Protein AF-A0A1C8ZSC0-F1 (afdb_monomer)

Mean predicted aligned error: 4.04 Å

Solvent-accessible surface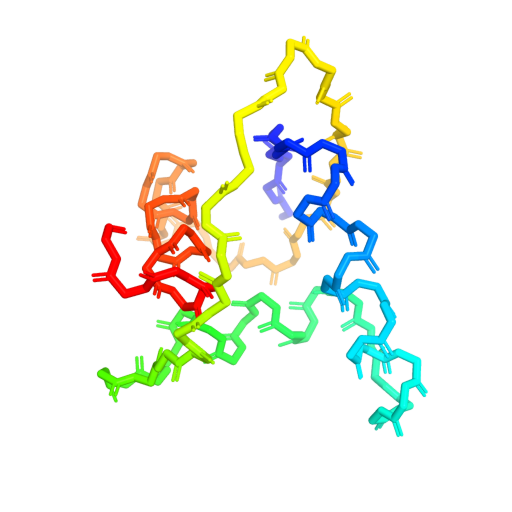 area (backbone atoms only — not comparable to full-atom values): 4572 Å² total; per-residue (Å²): 110,42,80,41,74,42,45,39,69,58,49,54,52,49,45,52,53,15,59,76,70,74,48,50,61,44,55,52,52,51,49,54,73,70,53,81,92,62,56,67,64,41,86,82,82,89,69,95,50,70,38,80,46,75,28,81,51,71,90,86,62,53,68,65,57,53,50,49,43,51,41,23,30,45,39,65,88

Secondary structure (DSSP, 8-state):
-EEEEEEHHHHHHHHHHHHHHT--HHHHHHHHHHSSS----PPP---S-EEEEEE---TTS-HHHHHHHHHHHHH--

pLDDT: mean 88.42, std 6.63, range [66.69, 95.44]

Radius of gyration: 11.44 Å; Cα contacts (8 Å, |Δi|>4): 98; chains: 1; bounding box: 24×27×28 Å

Nearest PDB structures (foldseek):
  4hv0-assembly4_D  TM=5.853E-01  e=1.810E-01  Betalipothrixvirus pozzuoliense
  4hv0-assembly3_C  TM=4.484E-01  e=1.054E-01  Betalipothrixvirus pozzuoliense
  4hv0-assembly1_A  TM=5.316E-01  e=2.371E-01  Betalipothrixvirus pozzuoliense
  4hv0-assembly2_B  TM=4.601E-01  e=3.106E-01  Betalipothrixvi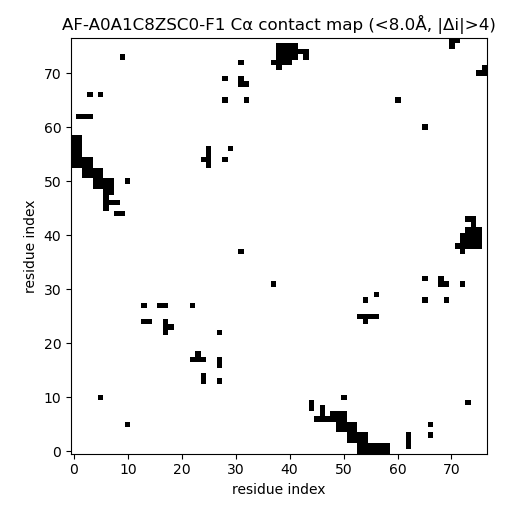rus pozzuoliense

Sequence (77 aa):
MVKIKIVREWYEILRRIAQNRKISISEIIIEIMTKEEECLNLPFVSSTSFKEINVSINNKYSKAEIEDKIRYFLFCR

Structure (mmCIF, N/CA/C/O backbone):
data_AF-A0A1C8ZSC0-F1
#
_entry.id   AF-A0A1C8ZSC0-F1
#
loop_
_atom_site.group_PDB
_atom_site.id
_atom_site.type_symbol
_atom_site.label_atom_id
_atom_site.label_alt_id
_atom_site.label_comp_id
_atom_site.label_asym_id
_atom_site.label_entity_id
_atom_site.label_seq_id
_atom_site.pdbx_PDB_ins_code
_atom_site.Cartn_x
_atom_site.Cartn_y
_atom_site.Cartn_z
_atom_site.occupancy
_atom_site.B_iso_or_equiv
_atom_site.auth_seq_id
_atom_site.auth_comp_id
_atom_site.auth_asym_id
_atom_site.auth_atom_id
_atom_site.pdbx_PDB_model_num
ATOM 1 N N . MET A 1 1 ? -1.350 17.067 5.761 1.00 71.31 1 MET A N 1
ATOM 2 C CA . MET A 1 1 ? -1.826 16.201 4.659 1.00 71.31 1 MET A CA 1
ATOM 3 C C . MET A 1 1 ? -0.795 16.245 3.553 1.00 71.31 1 MET A C 1
ATOM 5 O O . MET A 1 1 ? -0.404 17.335 3.152 1.00 71.31 1 MET A O 1
ATOM 9 N N . VAL A 1 2 ? -0.352 15.084 3.084 1.00 82.25 2 VAL A N 1
ATOM 10 C CA . VAL A 1 2 ? 0.635 14.951 2.010 1.00 82.25 2 VAL A CA 1
ATOM 11 C C . VAL A 1 2 ? -0.072 14.417 0.772 1.00 82.25 2 VAL A C 1
ATOM 13 O O . VAL A 1 2 ? -0.808 13.433 0.843 1.00 82.25 2 VAL A O 1
ATOM 16 N N . LYS A 1 3 ? 0.143 15.071 -0.370 1.00 86.62 3 LYS A N 1
ATOM 17 C CA . LYS A 1 3 ? -0.374 14.614 -1.662 1.00 86.62 3 LYS A CA 1
ATOM 18 C C . LYS A 1 3 ? 0.670 13.735 -2.343 1.00 86.62 3 LYS A C 1
ATOM 20 O O . LYS A 1 3 ? 1.769 14.220 -2.642 1.00 86.62 3 LYS A O 1
ATOM 25 N N . ILE A 1 4 ? 0.324 12.474 -2.585 1.00 88.44 4 ILE A N 1
ATOM 26 C CA . ILE A 1 4 ? 1.189 11.504 -3.266 1.00 88.44 4 ILE A CA 1
ATOM 27 C C . ILE A 1 4 ? 0.543 11.022 -4.564 1.00 88.44 4 ILE A C 1
ATOM 29 O O . ILE A 1 4 ? -0.683 11.015 -4.700 1.00 88.44 4 ILE A O 1
ATOM 33 N N . LYS A 1 5 ? 1.388 10.636 -5.519 1.00 90.00 5 LYS A N 1
ATOM 34 C CA . LYS A 1 5 ? 0.998 9.945 -6.747 1.00 90.00 5 LYS A CA 1
ATOM 35 C C . LYS A 1 5 ? 1.417 8.495 -6.587 1.00 90.00 5 LYS A C 1
ATOM 37 O O . LYS A 1 5 ? 2.578 8.247 -6.311 1.00 90.00 5 LYS A O 1
ATOM 42 N N . ILE A 1 6 ? 0.483 7.571 -6.747 1.00 90.38 6 ILE A N 1
ATOM 43 C CA . ILE A 1 6 ? 0.780 6.137 -6.748 1.00 90.38 6 ILE A CA 1
ATOM 44 C C . ILE A 1 6 ? 0.231 5.509 -8.017 1.00 90.38 6 ILE A C 1
ATOM 46 O O . ILE A 1 6 ? -0.710 6.037 -8.613 1.00 90.38 6 ILE A O 1
ATOM 50 N N . VAL A 1 7 ? 0.807 4.388 -8.437 1.00 92.31 7 VAL A N 1
ATOM 51 C CA . VAL A 1 7 ? 0.286 3.615 -9.566 1.00 92.31 7 VAL A CA 1
ATOM 52 C C . VAL A 1 7 ? -1.186 3.270 -9.318 1.00 92.31 7 VAL A C 1
ATOM 54 O O . VAL A 1 7 ? -1.572 2.866 -8.218 1.00 92.31 7 VAL A O 1
ATOM 57 N N . ARG A 1 8 ? -2.033 3.461 -10.334 1.00 92.62 8 ARG A N 1
ATOM 58 C CA . ARG A 1 8 ? -3.488 3.304 -10.210 1.00 92.62 8 ARG A CA 1
ATOM 59 C C . ARG A 1 8 ? -3.879 1.890 -9.775 1.00 92.62 8 ARG A C 1
ATOM 61 O O . ARG A 1 8 ? -4.749 1.735 -8.927 1.00 92.62 8 ARG A O 1
ATOM 68 N N . GLU A 1 9 ? -3.207 0.873 -10.288 1.00 92.31 9 GLU A N 1
ATOM 69 C CA . GLU A 1 9 ? -3.456 -0.521 -9.934 1.00 92.31 9 GLU A CA 1
ATOM 70 C C . GLU A 1 9 ? -3.097 -0.791 -8.469 1.00 92.31 9 GLU A C 1
ATOM 72 O O . GLU A 1 9 ? -3.845 -1.465 -7.765 1.00 92.31 9 GLU A O 1
ATOM 77 N N . TRP A 1 10 ? -2.014 -0.187 -7.969 1.00 93.44 10 TRP A N 1
ATOM 78 C CA . TRP A 1 10 ? -1.631 -0.277 -6.559 1.00 93.44 10 TRP A CA 1
ATOM 79 C C . TRP A 1 10 ? -2.689 0.394 -5.681 1.00 93.44 10 TRP A C 1
ATOM 81 O O . TRP A 1 10 ? -3.100 -0.169 -4.669 1.00 93.44 10 TRP A O 1
ATOM 91 N N . TYR A 1 11 ? -3.200 1.555 -6.108 1.00 93.94 11 TYR A N 1
ATOM 92 C CA . TYR A 1 11 ? -4.319 2.220 -5.442 1.00 93.94 11 TYR A CA 1
ATOM 93 C C . TYR A 1 11 ? -5.565 1.333 -5.376 1.00 93.94 11 TYR A C 1
ATOM 95 O O . TYR A 1 11 ? -6.174 1.247 -4.314 1.00 93.94 11 TYR A O 1
ATOM 103 N N . GLU A 1 12 ? -5.951 0.661 -6.463 1.00 93.56 12 GLU A N 1
ATOM 104 C CA . GLU A 1 12 ? -7.128 -0.217 -6.453 1.00 93.56 12 GLU A CA 1
ATOM 105 C C . GLU A 1 12 ? -6.936 -1.428 -5.526 1.00 93.56 12 GLU A C 1
ATOM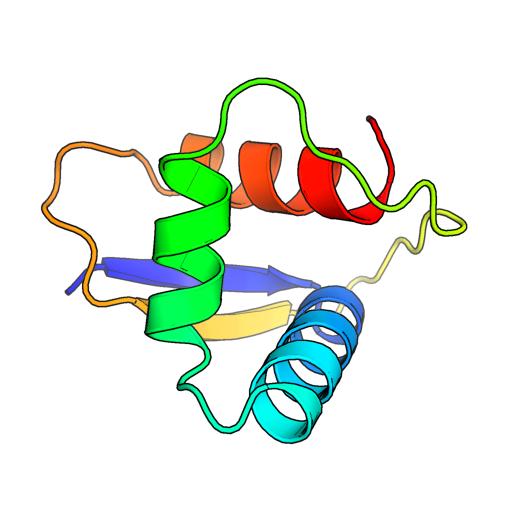 107 O O . GLU A 1 12 ? -7.875 -1.809 -4.823 1.00 93.56 12 GLU A O 1
ATOM 112 N N . ILE A 1 13 ? -5.720 -1.988 -5.448 1.00 93.88 13 ILE A N 1
ATOM 113 C CA . ILE A 1 13 ? -5.394 -3.048 -4.479 1.00 93.88 13 ILE A CA 1
ATOM 114 C C . ILE A 1 13 ? -5.563 -2.519 -3.050 1.00 93.88 13 ILE A C 1
ATOM 116 O O . ILE A 1 13 ? -6.327 -3.089 -2.268 1.00 93.88 13 ILE A O 1
ATOM 120 N N . LEU A 1 14 ? -4.913 -1.398 -2.719 1.00 94.00 14 LEU A N 1
ATOM 121 C CA . LEU A 1 14 ? -5.007 -0.775 -1.395 1.00 94.00 14 LEU A CA 1
ATOM 122 C C . LEU A 1 14 ? -6.452 -0.402 -1.045 1.00 94.00 14 LEU A C 1
ATOM 124 O O . LEU A 1 14 ? -6.894 -0.620 0.080 1.00 94.00 14 LEU A O 1
ATOM 128 N N . ARG A 1 15 ? -7.218 0.107 -2.015 1.00 94.69 15 ARG A N 1
ATOM 129 C CA . ARG A 1 15 ? -8.632 0.458 -1.856 1.00 94.69 15 ARG A CA 1
ATOM 130 C C . ARG A 1 15 ? -9.476 -0.767 -1.532 1.00 94.69 15 ARG A C 1
ATOM 132 O O . ARG A 1 15 ? -10.339 -0.685 -0.662 1.00 94.69 15 ARG A O 1
ATOM 139 N N . ARG A 1 16 ? -9.225 -1.901 -2.186 1.00 94.94 16 ARG A N 1
ATOM 140 C CA . ARG A 1 16 ? -9.940 -3.152 -1.909 1.00 94.94 16 ARG A CA 1
ATOM 141 C C . ARG A 1 16 ? -9.598 -3.707 -0.526 1.00 94.94 16 ARG A C 1
ATOM 143 O O . ARG A 1 16 ? -10.495 -4.159 0.181 1.00 94.94 16 ARG A O 1
ATOM 150 N N . ILE A 1 17 ? -8.335 -3.610 -0.104 1.00 93.69 17 ILE A N 1
ATOM 151 C CA . ILE A 1 17 ? -7.914 -3.971 1.261 1.00 93.69 17 ILE A CA 1
ATOM 152 C C . ILE A 1 17 ? -8.608 -3.066 2.289 1.00 93.69 17 ILE A C 1
ATOM 154 O O . ILE A 1 17 ? -9.188 -3.571 3.249 1.00 93.69 17 ILE A O 1
ATOM 158 N N . ALA A 1 18 ? -8.610 -1.751 2.055 1.00 94.06 18 ALA A N 1
ATOM 159 C CA . ALA A 1 18 ? -9.269 -0.765 2.909 1.00 94.06 18 ALA A CA 1
ATOM 160 C C . ALA A 1 18 ? -10.772 -1.063 3.061 1.00 94.06 18 ALA A C 1
ATOM 162 O O . ALA A 1 18 ? -11.290 -1.104 4.175 1.00 94.06 18 ALA A O 1
ATOM 163 N N . GLN A 1 19 ? -11.456 -1.369 1.951 1.00 95.38 19 GLN A N 1
ATOM 164 C CA . GLN A 1 19 ? -12.870 -1.760 1.943 1.00 95.38 19 GLN A CA 1
ATOM 165 C C . GLN A 1 19 ? -13.129 -3.037 2.748 1.00 95.38 19 GLN A C 1
ATOM 167 O O . GLN A 1 19 ? -14.042 -3.056 3.572 1.00 95.38 19 GLN A O 1
ATOM 172 N N . ASN A 1 20 ? -12.311 -4.076 2.557 1.00 95.44 20 ASN A N 1
ATOM 173 C CA . ASN A 1 20 ? -12.448 -5.336 3.290 1.00 95.44 20 ASN A CA 1
ATOM 174 C C . ASN A 1 20 ? -12.244 -5.149 4.801 1.00 95.44 20 ASN A C 1
ATOM 176 O O . ASN A 1 20 ? -12.923 -5.791 5.599 1.00 95.44 20 ASN A O 1
ATOM 180 N N . ARG A 1 21 ? -11.331 -4.252 5.190 1.00 93.88 21 ARG A N 1
ATOM 181 C CA . ARG A 1 21 ? -11.040 -3.914 6.591 1.00 93.88 21 ARG A CA 1
ATOM 182 C C . ARG A 1 21 ? -11.949 -2.818 7.164 1.00 93.88 21 ARG A C 1
ATOM 184 O O . ARG A 1 21 ? -11.862 -2.543 8.353 1.00 93.88 21 ARG A O 1
ATOM 191 N N . LYS A 1 22 ? -12.833 -2.222 6.352 1.00 94.69 22 LYS A N 1
ATOM 192 C CA . LYS A 1 22 ? -13.712 -1.088 6.709 1.00 94.69 22 LYS A CA 1
ATOM 193 C C . LYS A 1 22 ? -12.9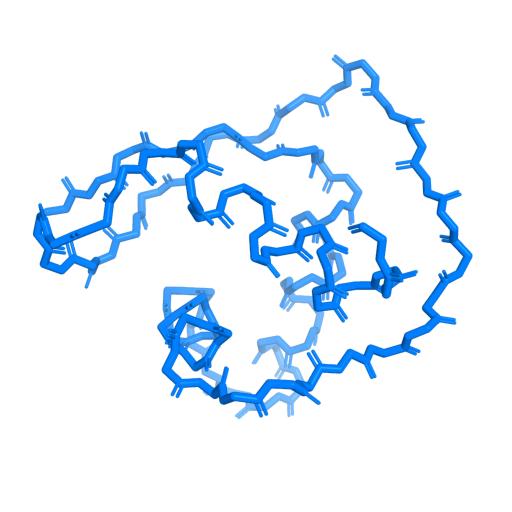60 0.127 7.276 1.00 94.69 22 LYS A C 1
ATOM 195 O O . LYS A 1 22 ? -13.483 0.824 8.140 1.00 94.69 22 LYS A O 1
ATOM 200 N N . ILE A 1 23 ? -11.764 0.393 6.762 1.00 93.56 23 ILE A N 1
ATOM 201 C CA . ILE A 1 23 ? -10.947 1.561 7.121 1.00 93.56 23 ILE A CA 1
ATOM 202 C C . ILE A 1 23 ? -10.683 2.430 5.893 1.00 93.56 23 ILE A C 1
ATOM 204 O O . ILE A 1 23 ? -10.946 2.035 4.754 1.00 93.56 23 ILE A O 1
ATOM 208 N N . SER A 1 24 ? -10.189 3.645 6.109 1.00 91.94 24 SER A N 1
ATOM 209 C CA . SER A 1 24 ? -9.841 4.554 5.021 1.00 91.94 24 SER A CA 1
ATOM 210 C C . SER A 1 24 ? -8.528 4.157 4.329 1.00 91.94 24 SER A C 1
ATOM 212 O O . SER A 1 24 ? -7.665 3.484 4.892 1.00 91.94 24 SER A O 1
ATOM 214 N N . ILE A 1 25 ? -8.337 4.631 3.092 1.00 90.12 25 ILE A N 1
ATOM 215 C CA . ILE A 1 25 ? -7.064 4.456 2.368 1.00 90.12 25 ILE A CA 1
ATOM 216 C C . ILE A 1 25 ? -5.895 5.082 3.144 1.00 90.12 25 ILE A C 1
ATOM 218 O O . ILE A 1 25 ? -4.795 4.542 3.156 1.00 90.12 25 ILE A O 1
ATOM 222 N N . SER A 1 26 ? -6.145 6.212 3.813 1.00 89.50 26 SER A N 1
ATOM 223 C CA . SER A 1 26 ? -5.145 6.912 4.613 1.00 89.50 26 SER A CA 1
ATOM 224 C C . SER A 1 26 ? -4.696 6.068 5.798 1.00 89.50 26 SER A C 1
ATOM 226 O O . SER A 1 26 ? -3.504 6.031 6.075 1.00 89.50 26 SER A O 1
ATOM 228 N N . GLU A 1 27 ? -5.620 5.365 6.457 1.0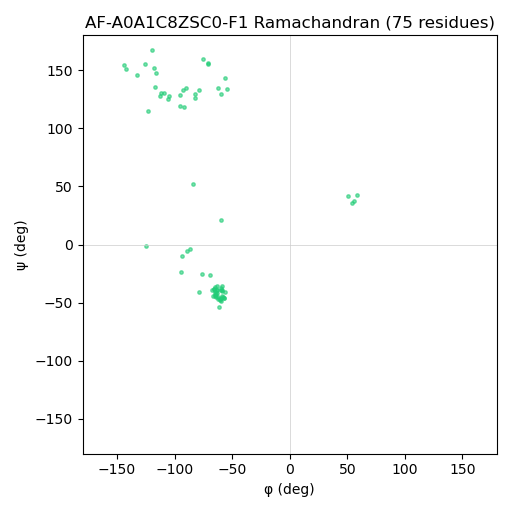0 90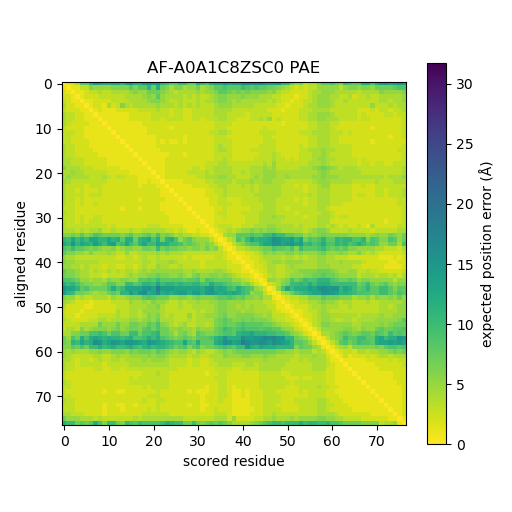.81 27 GLU A N 1
ATOM 229 C CA . GLU A 1 27 ? -5.299 4.451 7.559 1.00 90.81 27 GLU A CA 1
ATOM 230 C C . GLU A 1 27 ? -4.462 3.262 7.090 1.00 90.81 27 GLU A C 1
ATOM 232 O O . GLU A 1 27 ? -3.450 2.973 7.716 1.00 90.81 27 GLU A O 1
ATOM 237 N N . ILE A 1 28 ? -4.795 2.645 5.948 1.00 92.31 28 ILE A N 1
ATOM 238 C CA . ILE A 1 28 ? -3.961 1.579 5.365 1.00 92.31 28 ILE A CA 1
ATOM 239 C C . ILE A 1 28 ? -2.538 2.071 5.106 1.00 92.31 28 ILE A C 1
ATOM 241 O O . ILE A 1 28 ? -1.577 1.383 5.430 1.00 92.31 28 ILE A O 1
ATOM 245 N N . ILE A 1 29 ? -2.384 3.260 4.520 1.00 90.81 29 ILE A N 1
ATOM 246 C CA . ILE A 1 29 ? -1.051 3.793 4.226 1.00 90.81 29 ILE A CA 1
ATOM 247 C C . ILE A 1 29 ? -0.304 4.085 5.530 1.00 90.81 29 ILE A C 1
ATOM 249 O O . ILE A 1 29 ? 0.880 3.787 5.616 1.00 90.81 29 ILE A O 1
ATOM 253 N N . ILE A 1 30 ? -0.978 4.597 6.563 1.00 89.75 30 ILE A N 1
ATOM 254 C CA . ILE A 1 30 ? -0.371 4.766 7.890 1.00 89.75 30 ILE A CA 1
ATOM 255 C C . ILE A 1 30 ? 0.099 3.415 8.447 1.00 89.75 30 ILE A C 1
ATOM 257 O O . ILE A 1 30 ? 1.242 3.341 8.886 1.00 89.75 30 ILE A O 1
ATOM 261 N N . GLU A 1 31 ? -0.715 2.356 8.377 1.00 91.12 31 GLU A N 1
ATOM 262 C CA . GLU A 1 31 ? -0.314 1.005 8.808 1.00 91.12 31 GLU A CA 1
ATOM 263 C C . GLU A 1 31 ? 0.917 0.496 8.047 1.00 91.12 31 GLU A C 1
ATOM 265 O O . GLU A 1 31 ? 1.850 -0.024 8.652 1.00 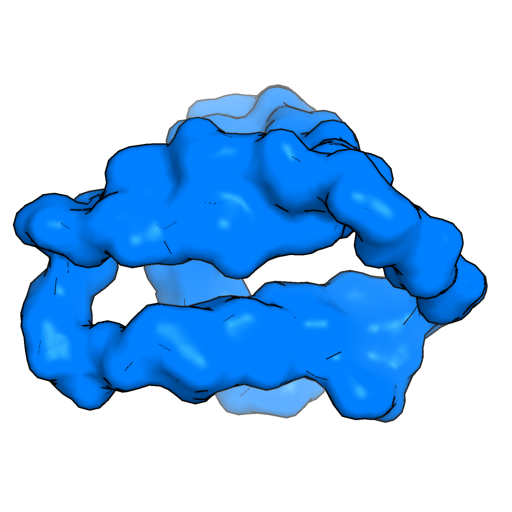91.12 31 GLU A O 1
ATOM 270 N N . ILE A 1 32 ? 0.950 0.675 6.724 1.00 91.94 32 ILE A N 1
ATOM 271 C CA . ILE A 1 32 ? 2.093 0.285 5.883 1.00 91.94 32 ILE A CA 1
ATOM 272 C C . ILE A 1 32 ? 3.369 1.024 6.312 1.00 91.94 32 ILE A C 1
ATOM 274 O O . ILE A 1 32 ? 4.456 0.447 6.308 1.00 91.94 32 ILE A O 1
ATOM 278 N N . MET A 1 33 ? 3.247 2.296 6.696 1.00 89.94 33 MET A N 1
ATOM 279 C CA . MET A 1 33 ? 4.385 3.102 7.139 1.00 89.94 33 MET A CA 1
ATOM 280 C C . MET A 1 33 ? 4.855 2.772 8.559 1.00 89.94 33 MET A C 1
ATOM 282 O O . MET A 1 33 ? 6.014 3.041 8.878 1.00 89.94 33 MET A O 1
ATOM 286 N N . THR A 1 34 ? 3.983 2.241 9.421 1.00 87.94 34 THR A N 1
ATOM 287 C CA . THR A 1 34 ? 4.314 1.931 10.821 1.00 87.94 34 THR A CA 1
ATOM 288 C C . THR A 1 34 ? 4.751 0.491 11.041 1.00 87.94 34 THR A C 1
ATOM 290 O O . THR A 1 34 ? 5.459 0.232 12.010 1.00 87.94 34 THR A O 1
ATOM 293 N N . LYS A 1 35 ? 4.356 -0.441 10.171 1.00 84.50 35 LYS A N 1
ATOM 294 C CA . LYS A 1 35 ? 4.771 -1.839 10.276 1.00 84.50 35 LYS A CA 1
ATOM 295 C C . LYS A 1 35 ? 6.192 -2.049 9.753 1.00 84.50 35 LYS A C 1
ATOM 297 O O . LYS A 1 35 ? 6.562 -1.614 8.657 1.00 84.50 35 LYS A O 1
ATOM 302 N N . GLU A 1 36 ? 6.979 -2.771 10.539 1.00 75.19 36 GLU A N 1
ATOM 303 C CA . GLU A 1 36 ? 8.261 -3.311 10.103 1.00 75.19 36 GLU A CA 1
ATOM 304 C C . GLU A 1 36 ? 8.009 -4.621 9.337 1.00 75.19 36 GLU A C 1
ATOM 306 O O . GLU A 1 36 ? 7.300 -5.501 9.815 1.00 75.19 36 GLU A O 1
ATOM 311 N N . GLU A 1 37 ? 8.544 -4.697 8.112 1.00 71.69 37 GLU A N 1
ATOM 312 C CA . GLU A 1 37 ? 8.699 -5.936 7.329 1.00 71.69 37 GLU A CA 1
ATOM 313 C C . GLU A 1 37 ? 7.415 -6.746 7.023 1.00 71.69 37 GLU A C 1
ATOM 315 O O . GLU A 1 37 ? 7.415 -7.973 7.055 1.00 71.69 37 GLU A O 1
ATOM 320 N N . GLU A 1 38 ? 6.316 -6.078 6.651 1.00 86.25 38 GLU A N 1
ATOM 321 C CA . GLU A 1 38 ? 5.104 -6.742 6.136 1.00 86.25 38 GLU A CA 1
ATOM 322 C C . GLU A 1 38 ? 4.985 -6.554 4.612 1.00 86.25 38 GLU A C 1
ATOM 324 O O . GLU A 1 38 ? 5.024 -5.425 4.118 1.00 86.25 38 GLU A O 1
ATOM 329 N N . CYS A 1 39 ? 4.811 -7.649 3.862 1.00 92.94 39 CYS A N 1
ATOM 330 C CA . CYS A 1 39 ? 4.474 -7.603 2.440 1.00 92.94 39 CYS A CA 1
ATOM 331 C C . CYS A 1 39 ? 3.519 -8.734 2.015 1.00 92.94 39 CYS A C 1
ATOM 333 O O . CYS A 1 39 ? 3.460 -9.793 2.636 1.00 92.94 39 CYS A O 1
ATOM 335 N N . LEU A 1 40 ? 2.751 -8.503 0.948 1.00 92.31 40 LEU A N 1
ATOM 336 C CA . LEU A 1 40 ? 1.712 -9.402 0.434 1.00 92.31 40 LEU A CA 1
ATOM 337 C C . LEU A 1 40 ? 2.207 -10.348 -0.668 1.00 92.31 40 LEU A C 1
ATOM 339 O O . LEU A 1 40 ? 1.471 -11.254 -1.058 1.00 92.31 40 LEU A O 1
ATOM 343 N N . ASN A 1 41 ? 3.422 -10.128 -1.181 1.00 93.69 41 ASN A N 1
ATOM 344 C CA . ASN A 1 41 ? 4.029 -10.899 -2.270 1.00 93.69 41 ASN A CA 1
ATOM 345 C C . ASN A 1 41 ? 3.110 -11.054 -3.500 1.00 93.69 41 ASN A C 1
ATOM 347 O O . ASN A 1 41 ? 2.993 -12.132 -4.088 1.00 93.69 41 ASN A O 1
ATOM 351 N N . LEU A 1 42 ? 2.411 -9.980 -3.876 1.00 91.62 42 LEU A N 1
ATOM 352 C CA . LEU A 1 42 ? 1.586 -9.964 -5.079 1.00 91.62 42 LEU A CA 1
ATOM 353 C C . LEU A 1 42 ? 2.480 -9.960 -6.331 1.00 91.62 42 LEU A C 1
ATOM 355 O O . LEU A 1 42 ? 3.619 -9.486 -6.284 1.00 91.62 42 LEU A O 1
ATOM 359 N N . PRO A 1 43 ? 1.985 -10.442 -7.484 1.00 89.31 43 PRO A N 1
ATOM 360 C CA . PRO A 1 43 ? 2.691 -10.261 -8.745 1.00 89.31 43 PRO A CA 1
ATOM 361 C C . PRO A 1 43 ? 2.869 -8.768 -9.033 1.00 89.31 43 PRO A C 1
ATOM 363 O O . PRO A 1 43 ? 1.914 -7.993 -8.964 1.00 89.31 43 PRO A O 1
ATOM 366 N N . PHE A 1 44 ? 4.101 -8.368 -9.352 1.00 88.50 44 PHE A N 1
ATOM 367 C CA . PHE A 1 44 ? 4.425 -6.977 -9.649 1.00 88.50 44 PHE A CA 1
ATOM 368 C C . PHE A 1 44 ? 3.659 -6.477 -10.875 1.00 88.50 44 PHE A C 1
ATOM 370 O O . PHE A 1 44 ? 3.630 -7.137 -11.914 1.00 88.50 44 PHE A O 1
ATOM 377 N N . VAL A 1 45 ? 3.089 -5.279 -10.758 1.00 81.81 45 VAL A N 1
ATOM 378 C CA . VAL A 1 45 ? 2.378 -4.602 -11.845 1.00 81.81 45 VAL A CA 1
ATOM 379 C C . VAL A 1 45 ? 3.026 -3.245 -12.081 1.00 81.81 45 VAL A C 1
ATOM 381 O O . VAL A 1 45 ? 2.969 -2.371 -11.212 1.00 81.81 45 VAL A O 1
ATOM 384 N N . SER A 1 46 ? 3.626 -3.062 -13.257 1.00 76.25 46 SER A N 1
ATOM 385 C CA . SER A 1 46 ? 4.049 -1.753 -13.754 1.00 76.25 46 SER A CA 1
ATOM 386 C C . SER A 1 46 ? 2.922 -1.113 -14.558 1.00 76.25 46 SER A C 1
ATOM 388 O O . SER A 1 46 ? 2.301 -1.753 -15.402 1.00 76.25 46 SER A O 1
ATOM 390 N N . SER A 1 47 ? 2.670 0.171 -14.313 1.00 81.12 47 SER A N 1
ATOM 391 C CA . SER A 1 47 ? 1.683 0.951 -15.058 1.00 81.12 47 SER A CA 1
ATOM 392 C C . SER A 1 47 ? 2.181 2.367 -15.275 1.00 81.12 47 SER A C 1
ATOM 394 O O . SER A 1 47 ? 2.922 2.910 -14.456 1.00 81.12 47 SER A O 1
ATOM 396 N N . THR A 1 48 ? 1.742 2.983 -16.368 1.00 80.38 48 THR A N 1
ATOM 397 C CA . THR A 1 48 ? 1.984 4.400 -16.673 1.00 80.38 48 THR A CA 1
ATOM 398 C C . THR A 1 48 ? 0.896 5.312 -16.102 1.00 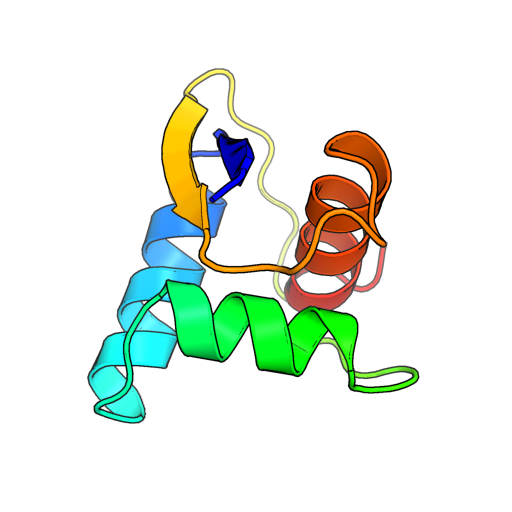80.38 48 THR A C 1
ATOM 400 O O . THR A 1 48 ? 1.005 6.536 -16.182 1.00 80.38 48 THR A O 1
ATOM 403 N N . SER A 1 49 ? -0.161 4.732 -15.521 1.00 89.56 49 SER A N 1
ATOM 404 C CA . SER A 1 49 ? -1.287 5.467 -14.951 1.00 89.56 49 SER A CA 1
ATOM 405 C C . SER A 1 49 ? -1.121 5.674 -13.451 1.00 89.56 49 SER A C 1
ATOM 407 O O . SER A 1 49 ? -0.943 4.724 -12.689 1.00 89.56 49 SER A O 1
ATOM 409 N N . PHE A 1 50 ? -1.267 6.923 -13.012 1.00 90.56 50 PHE A N 1
ATOM 410 C CA . PHE A 1 50 ? -1.130 7.312 -11.611 1.00 90.56 50 PHE A CA 1
ATOM 411 C C . PHE A 1 50 ? -2.443 7.856 -11.051 1.00 90.56 50 PHE A C 1
ATOM 413 O O . PHE A 1 50 ? -3.221 8.515 -11.743 1.00 90.56 50 PHE A O 1
ATOM 420 N N . LYS A 1 51 ? -2.669 7.611 -9.763 1.00 91.12 51 LYS A N 1
ATOM 421 C CA . LYS A 1 51 ? -3.746 8.191 -8.972 1.00 91.12 51 LYS A CA 1
ATOM 422 C C . LYS A 1 51 ? -3.149 9.121 -7.923 1.00 91.12 51 LYS A C 1
ATOM 424 O O . LYS A 1 51 ? -2.268 8.731 -7.161 1.00 91.12 51 LYS A O 1
ATOM 429 N N . GLU A 1 52 ? -3.648 10.352 -7.879 1.00 90.69 52 GLU A N 1
ATOM 430 C CA . GLU A 1 52 ? -3.346 11.277 -6.789 1.00 90.69 52 GLU A CA 1
ATOM 431 C C . GLU A 1 52 ? -4.245 10.991 -5.589 1.00 90.69 52 GLU A C 1
ATOM 433 O O . GLU A 1 52 ? -5.471 10.931 -5.725 1.00 90.69 52 GLU A O 1
ATOM 438 N N . ILE A 1 53 ? -3.629 10.853 -4.416 1.00 88.69 53 ILE A N 1
ATOM 439 C CA . ILE A 1 53 ? -4.326 10.663 -3.146 1.00 88.69 53 ILE A CA 1
ATOM 440 C C . ILE A 1 53 ? -3.772 11.601 -2.075 1.00 88.69 53 ILE A C 1
ATOM 442 O O . ILE A 1 53 ? -2.581 11.918 -2.045 1.00 88.69 53 ILE A O 1
ATOM 446 N N . ASN A 1 54 ? -4.665 12.056 -1.197 1.00 86.00 54 ASN A N 1
ATOM 447 C CA . ASN A 1 54 ? -4.311 12.851 -0.028 1.00 86.00 54 ASN A CA 1
ATOM 448 C C . ASN A 1 54 ? -4.188 11.912 1.166 1.00 86.00 54 ASN A C 1
ATOM 450 O O . ASN A 1 54 ? -5.165 11.265 1.537 1.00 86.00 54 ASN A O 1
ATOM 454 N N . VAL A 1 55 ? -3.002 11.856 1.762 1.00 83.19 55 VAL A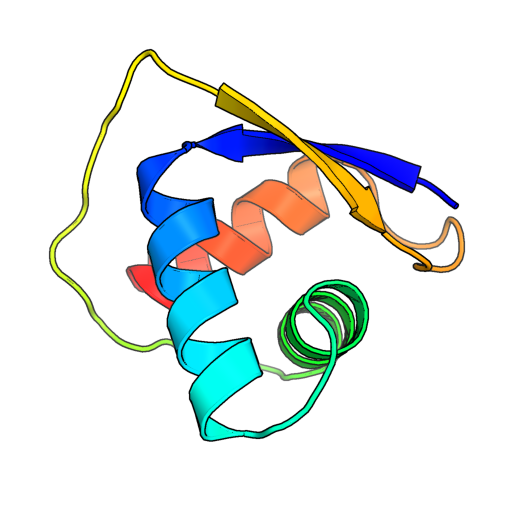 N 1
ATOM 455 C CA . VAL A 1 55 ? -2.720 11.001 2.913 1.00 83.19 55 VAL A CA 1
ATOM 456 C C . VAL A 1 55 ? -2.493 11.875 4.141 1.00 83.19 55 VAL A C 1
ATOM 458 O O . VAL A 1 55 ? -1.716 12.835 4.118 1.00 83.19 55 VAL A O 1
ATOM 461 N N . SER A 1 56 ? -3.175 11.552 5.236 1.00 80.81 56 SER A N 1
ATOM 462 C CA . SER A 1 56 ? -3.034 12.245 6.525 1.00 80.81 56 SER A CA 1
ATOM 463 C C . SER A 1 56 ? -1.850 11.708 7.328 1.00 80.81 56 SER A C 1
ATOM 465 O O . SER A 1 56 ? -1.989 11.332 8.484 1.00 80.81 56 SER A O 1
ATOM 467 N N . ILE A 1 57 ? -0.676 11.666 6.706 1.00 75.19 57 ILE A N 1
ATOM 468 C CA . ILE A 1 57 ? 0.579 11.336 7.376 1.00 75.19 57 ILE A CA 1
ATOM 469 C C . ILE A 1 57 ? 1.236 12.640 7.841 1.00 75.19 57 ILE A C 1
ATOM 471 O O . ILE A 1 57 ? 1.295 13.618 7.088 1.00 75.19 57 ILE A O 1
ATOM 475 N N . ASN A 1 58 ? 1.691 12.672 9.098 1.00 67.69 58 ASN A N 1
ATOM 476 C CA . ASN A 1 58 ? 2.555 13.746 9.595 1.00 67.69 58 ASN A CA 1
ATOM 477 C C . ASN A 1 58 ? 3.794 13.818 8.692 1.00 67.69 58 ASN A C 1
ATOM 479 O O . ASN A 1 58 ? 4.270 12.771 8.271 1.00 67.69 58 ASN A O 1
ATOM 483 N N . ASN A 1 59 ? 4.324 15.014 8.407 1.00 66.69 59 ASN A N 1
ATOM 484 C CA . ASN A 1 59 ? 5.424 15.288 7.451 1.00 66.69 59 ASN A CA 1
ATOM 485 C C . ASN A 1 59 ? 6.779 14.586 7.753 1.00 66.69 59 ASN A C 1
ATOM 487 O O . ASN A 1 59 ? 7.826 15.035 7.305 1.00 66.69 59 ASN A O 1
ATOM 491 N N . LYS A 1 60 ? 6.775 13.506 8.534 1.00 76.56 60 LYS A N 1
ATOM 492 C CA . LYS A 1 60 ? 7.900 12.647 8.885 1.00 76.56 60 LYS A CA 1
ATOM 493 C C . LYS A 1 60 ? 8.418 11.818 7.705 1.00 76.56 60 LYS A C 1
ATOM 495 O O . LYS A 1 60 ? 9.583 11.457 7.727 1.00 76.56 60 LYS A O 1
ATOM 500 N N . TYR A 1 61 ? 7.575 11.523 6.712 1.00 82.69 61 TYR A N 1
ATOM 501 C CA . TYR A 1 61 ? 7.943 10.691 5.564 1.00 82.69 61 TYR A CA 1
ATOM 502 C C . TYR A 1 61 ? 7.876 11.477 4.257 1.00 82.69 61 TYR A C 1
ATOM 504 O O . TYR A 1 61 ? 6.908 12.196 3.982 1.00 82.69 61 TYR A O 1
ATOM 512 N N . SER A 1 62 ? 8.896 11.297 3.429 1.00 86.94 62 SER A N 1
ATOM 513 C CA . SER A 1 62 ? 8.959 11.831 2.075 1.00 86.94 62 SER A CA 1
ATOM 514 C C . SER A 1 62 ? 7.988 11.089 1.161 1.00 86.94 62 SER A C 1
ATOM 516 O O . SER A 1 62 ? 7.657 9.925 1.375 1.00 86.94 62 SER A O 1
ATOM 518 N N . LYS A 1 63 ? 7.567 11.736 0.069 1.00 88.06 63 LYS A N 1
ATOM 519 C CA . LYS A 1 63 ? 6.691 11.097 -0.930 1.00 88.06 63 LYS A CA 1
ATOM 520 C C . LYS A 1 63 ? 7.301 9.809 -1.495 1.00 88.06 63 LYS A C 1
ATOM 522 O O . LYS A 1 63 ? 6.584 8.830 -1.648 1.00 88.06 63 LYS A O 1
ATOM 527 N N . ALA A 1 64 ? 8.610 9.828 -1.753 1.00 87.75 64 ALA A N 1
ATOM 528 C CA . ALA A 1 64 ? 9.356 8.676 -2.248 1.00 87.75 64 ALA A CA 1
ATOM 529 C C . ALA A 1 64 ? 9.378 7.524 -1.232 1.00 87.75 64 ALA A C 1
ATOM 531 O O . ALA A 1 64 ? 9.143 6.389 -1.612 1.00 87.75 64 ALA A O 1
ATOM 532 N N . GLU A 1 65 ? 9.573 7.816 0.058 1.00 89.81 65 GLU A N 1
ATOM 533 C CA . GLU A 1 65 ? 9.551 6.794 1.117 1.00 89.81 65 GLU A CA 1
ATOM 534 C C . GLU A 1 65 ? 8.179 6.124 1.232 1.00 89.81 65 GLU A C 1
ATOM 536 O O . GLU A 1 65 ? 8.095 4.915 1.422 1.00 89.81 65 GLU A O 1
ATOM 541 N N . ILE A 1 66 ? 7.096 6.896 1.086 1.00 90.31 66 ILE A N 1
ATOM 542 C CA . ILE A 1 66 ? 5.734 6.349 1.106 1.00 90.31 66 ILE A CA 1
ATOM 543 C C . ILE A 1 66 ? 5.493 5.450 -0.111 1.00 90.31 66 ILE A C 1
ATOM 545 O O . ILE A 1 66 ? 4.918 4.372 0.021 1.00 90.31 66 ILE A O 1
ATOM 549 N N . GLU A 1 67 ? 5.923 5.885 -1.295 1.00 90.19 67 GLU A N 1
ATOM 550 C CA . GLU A 1 67 ? 5.798 5.095 -2.520 1.00 90.19 67 GLU A CA 1
ATOM 551 C C . GLU A 1 67 ? 6.589 3.783 -2.431 1.00 90.19 67 GLU A C 1
ATOM 553 O O . GLU A 1 67 ? 6.048 2.724 -2.750 1.00 90.19 67 GLU A O 1
ATOM 558 N N . ASP A 1 68 ? 7.825 3.845 -1.935 1.00 91.38 68 ASP A N 1
ATOM 559 C CA . ASP A 1 68 ? 8.706 2.689 -1.765 1.00 91.38 68 ASP A CA 1
ATOM 560 C C . ASP A 1 68 ? 8.144 1.694 -0.741 1.00 91.38 68 ASP A C 1
ATOM 562 O O . ASP A 1 68 ? 8.027 0.503 -1.022 1.00 91.38 68 ASP A O 1
ATOM 566 N N . LYS A 1 69 ? 7.640 2.182 0.399 1.00 92.06 69 LYS A N 1
ATOM 567 C CA . LYS A 1 69 ? 6.966 1.334 1.392 1.00 92.06 69 LYS A CA 1
ATOM 568 C C . LYS A 1 69 ? 5.697 0.679 0.857 1.00 92.06 69 LYS A C 1
ATOM 570 O O . LYS A 1 69 ? 5.457 -0.489 1.151 1.00 92.06 69 LYS A O 1
ATOM 575 N N . ILE A 1 70 ? 4.892 1.389 0.062 1.00 92.50 70 ILE A N 1
ATOM 576 C CA . ILE A 1 70 ? 3.714 0.803 -0.596 1.00 92.50 70 ILE A CA 1
ATOM 577 C C . ILE A 1 70 ? 4.141 -0.281 -1.588 1.00 92.50 70 ILE A C 1
ATOM 579 O O . ILE A 1 70 ? 3.543 -1.357 -1.616 1.00 92.50 70 ILE A O 1
ATOM 583 N N . ARG A 1 71 ? 5.171 -0.012 -2.395 1.00 93.06 71 ARG A N 1
ATOM 584 C CA . ARG A 1 71 ? 5.714 -0.975 -3.355 1.00 93.06 71 ARG A CA 1
ATOM 585 C C . ARG A 1 71 ? 6.209 -2.234 -2.645 1.00 93.06 71 ARG A C 1
ATOM 587 O O . ARG A 1 71 ? 5.797 -3.333 -3.022 1.00 93.06 71 ARG A O 1
ATOM 594 N N . TYR A 1 72 ? 6.992 -2.069 -1.583 1.00 93.50 72 TYR A N 1
ATOM 595 C CA . TYR A 1 72 ? 7.475 -3.173 -0.767 1.00 93.50 72 TYR A CA 1
ATOM 596 C C . TYR A 1 72 ? 6.313 -3.948 -0.147 1.00 93.50 72 TYR A C 1
ATOM 598 O O . TYR A 1 72 ? 6.245 -5.164 -0.287 1.00 93.50 72 TYR A O 1
ATOM 606 N N . PHE A 1 73 ? 5.341 -3.260 0.455 1.00 94.81 73 PHE A N 1
ATOM 607 C CA . PHE A 1 73 ? 4.171 -3.905 1.046 1.00 94.81 73 PHE A CA 1
ATOM 608 C C . PHE A 1 73 ? 3.377 -4.731 0.028 1.00 94.81 73 PHE A C 1
ATOM 610 O O . PHE A 1 73 ? 2.905 -5.819 0.340 1.00 94.81 73 PHE A O 1
ATOM 617 N N . LEU A 1 74 ? 3.223 -4.256 -1.207 1.00 93.75 74 LEU A N 1
ATOM 618 C CA . LEU A 1 74 ? 2.459 -4.988 -2.215 1.00 93.75 74 LEU A CA 1
ATOM 619 C C . LEU A 1 74 ? 3.261 -6.145 -2.828 1.00 93.75 74 LEU A C 1
ATOM 621 O O . LEU A 1 74 ? 2.700 -7.221 -3.031 1.00 93.75 74 LEU A O 1
ATOM 625 N N . PHE A 1 75 ? 4.552 -5.944 -3.110 1.00 93.56 75 PHE A N 1
ATOM 626 C CA . PHE A 1 75 ? 5.329 -6.814 -4.007 1.00 93.56 75 PHE A CA 1
ATOM 627 C C . PHE A 1 75 ? 6.613 -7.394 -3.405 1.00 93.56 75 PHE A C 1
ATOM 629 O O . PHE A 1 75 ? 7.313 -8.130 -4.097 1.00 93.56 75 PHE A O 1
ATOM 636 N N . CYS A 1 76 ? 6.943 -7.059 -2.157 1.00 91.00 76 CYS A N 1
ATOM 637 C CA . CYS A 1 76 ? 8.196 -7.423 -1.486 1.00 91.00 76 CYS A CA 1
ATOM 638 C C . CYS A 1 76 ? 9.455 -6.964 -2.261 1.00 91.00 76 CYS A C 1
ATOM 640 O O . CYS A 1 76 ? 10.437 -7.704 -2.346 1.00 91.00 76 CYS A O 1
ATOM 642 N N . ARG A 1 77 ? 9.405 -5.779 -2.892 1.00 82.94 77 ARG A N 1
ATOM 643 C CA . ARG A 1 77 ? 10.447 -5.219 -3.776 1.00 82.94 77 ARG A CA 1
ATOM 644 C C . ARG A 1 77 ? 10.546 -3.707 -3.704 1.00 82.94 77 ARG A C 1
ATOM 646 O O . ARG A 1 77 ? 9.515 -3.095 -3.359 1.00 82.94 77 ARG A O 1
#

Foldseek 3Di:
DDKAKAAVVLVVVLVVVCVVVVHDSLVSLVVLVPDDPAADQAPDDDDPDIDIDDHPDDPPDDNVRSRVSSNCRYRVD